Protein AF-A0A385MQQ8-F1 (afdb_monomer_lite)

Radius of gyration: 14.31 Å; chains: 1; bounding box: 32×27×44 Å

pLDDT: mean 83.15, std 14.97, range [40.81, 97.19]

Secondary structure (DSSP, 8-state):
-HHHHHHHHHHHHHHHHHHHT-TT-TT-SS---HHHHHHHHHHHHHHHHHHHHHS-HHHHHHHHHHHHHHHHHHHHHHHHHHHTT--

Sequence (87 aa):
MLFSLVAFLTALAGMGLLYFSNKNQRFASSQGGPAFRYAGYIFLGASLVIWLQIMTVAAAIFTWALLLAVLSVIVPVMTLFKAGKVT

Foldseek 3Di:
DVLLVQLLVLLLQLLLLCQQQDPVDPPDPDHDPVVSNVSSVVSLVVSLVSLVVPDPNVVSVVVSVVSNVVSNPVVRVVVVVVVVPPD

Structure (mmCIF, N/CA/C/O backbone):
data_AF-A0A385MQQ8-F1
#
_entry.id   AF-A0A385MQQ8-F1
#
loop_
_atom_site.group_PDB
_atom_site.id
_atom_site.type_symbol
_atom_site.label_atom_id
_atom_site.label_alt_id
_atom_site.label_comp_id
_atom_site.label_asym_id
_atom_site.label_entity_id
_atom_site.label_seq_id
_atom_site.pdbx_PDB_ins_code
_atom_site.Cartn_x
_atom_site.Cartn_y
_atom_site.Cartn_z
_atom_site.occupancy
_atom_site.B_iso_or_equiv
_atom_site.auth_seq_id
_atom_site.auth_comp_id
_atom_site.auth_asym_id
_atom_site.auth_atom_id
_atom_site.pdbx_PDB_model_num
ATOM 1 N N . MET A 1 1 ? 13.384 -7.913 -5.662 1.00 75.00 1 MET A N 1
ATOM 2 C CA . MET A 1 1 ? 12.856 -8.328 -4.339 1.00 75.00 1 MET A CA 1
ATOM 3 C C . MET A 1 1 ? 12.509 -7.136 -3.453 1.00 75.00 1 MET A C 1
ATOM 5 O O . MET A 1 1 ? 11.359 -7.049 -3.047 1.00 75.00 1 MET A O 1
ATOM 9 N N . LEU A 1 2 ? 13.427 -6.189 -3.206 1.00 90.94 2 LEU A N 1
ATOM 10 C CA . LEU A 1 2 ? 13.147 -5.013 -2.362 1.00 90.94 2 LEU A CA 1
ATOM 11 C C . LEU A 1 2 ? 11.949 -4.177 -2.854 1.00 90.94 2 LEU A C 1
ATOM 13 O O . LEU A 1 2 ? 11.030 -3.930 -2.086 1.00 90.94 2 LEU A O 1
ATOM 17 N N . PHE A 1 3 ? 11.903 -3.813 -4.139 1.00 88.69 3 PHE A N 1
ATOM 18 C CA . PHE A 1 3 ? 10.803 -3.012 -4.697 1.00 88.69 3 PHE A CA 1
ATOM 19 C C . PHE A 1 3 ? 9.430 -3.682 -4.583 1.00 88.69 3 PHE A C 1
ATOM 21 O O . PHE A 1 3 ? 8.454 -3.012 -4.274 1.00 88.69 3 PHE A O 1
ATOM 28 N N . SER A 1 4 ? 9.354 -5.001 -4.770 1.00 89.25 4 SER A N 1
ATOM 29 C CA . SER A 1 4 ? 8.112 -5.764 -4.605 1.00 89.25 4 SER A CA 1
ATOM 30 C C . SER A 1 4 ? 7.620 -5.730 -3.156 1.00 89.25 4 SER A C 1
ATOM 32 O O . SER A 1 4 ? 6.429 -5.557 -2.914 1.00 89.25 4 SER A O 1
ATOM 34 N N . LEU A 1 5 ? 8.541 -5.844 -2.190 1.00 92.12 5 LEU A N 1
ATOM 35 C CA . LEU A 1 5 ? 8.222 -5.724 -0.768 1.00 92.12 5 LEU A CA 1
ATOM 36 C C . LEU A 1 5 ? 7.742 -4.309 -0.427 1.00 92.12 5 LEU A C 1
ATOM 38 O O . LEU A 1 5 ? 6.726 -4.160 0.245 1.00 92.12 5 LEU A O 1
ATOM 42 N N . VAL A 1 6 ? 8.432 -3.279 -0.925 1.00 93.75 6 VAL A N 1
ATOM 43 C CA . VAL A 1 6 ? 8.020 -1.879 -0.746 1.00 93.75 6 VAL A CA 1
ATOM 44 C C . VAL A 1 6 ? 6.625 -1.669 -1.335 1.00 93.75 6 VAL A C 1
ATOM 46 O O . VAL A 1 6 ? 5.745 -1.210 -0.618 1.00 93.75 6 VAL A O 1
ATOM 49 N N . ALA A 1 7 ? 6.376 -2.090 -2.580 1.00 92.31 7 ALA A N 1
ATOM 50 C CA . ALA A 1 7 ? 5.071 -1.959 -3.232 1.00 92.31 7 ALA A CA 1
A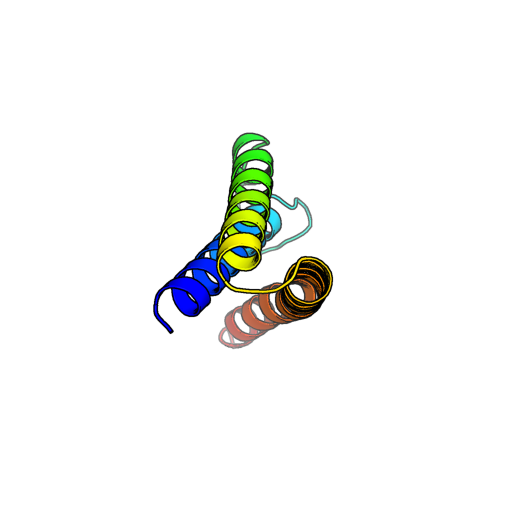TOM 51 C C . ALA A 1 7 ? 3.949 -2.631 -2.428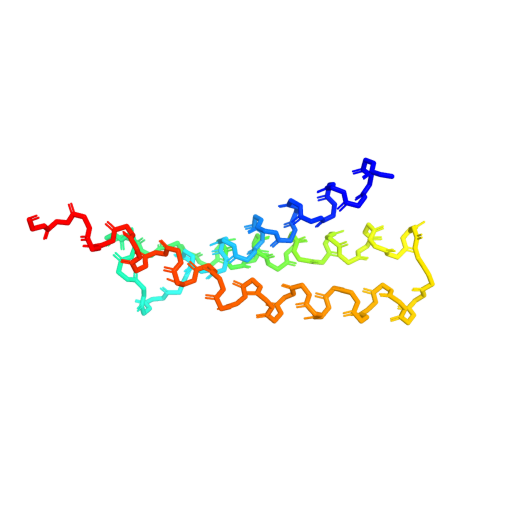 1.00 92.31 7 ALA A C 1
ATOM 53 O O . ALA A 1 7 ? 2.871 -2.053 -2.262 1.00 92.31 7 ALA A O 1
ATOM 54 N N . PHE A 1 8 ? 4.213 -3.827 -1.895 1.00 92.44 8 PHE A N 1
ATOM 55 C CA . PHE A 1 8 ? 3.279 -4.546 -1.035 1.00 92.44 8 PHE A CA 1
ATOM 56 C C . PHE A 1 8 ? 2.996 -3.793 0.271 1.00 92.44 8 PHE A C 1
ATOM 58 O O . PHE A 1 8 ? 1.834 -3.576 0.610 1.00 92.44 8 PHE A O 1
ATOM 65 N N . LEU A 1 9 ? 4.035 -3.351 0.987 1.00 93.50 9 LEU A N 1
ATOM 66 C CA . LEU A 1 9 ? 3.882 -2.615 2.246 1.00 93.50 9 LEU A CA 1
ATOM 67 C C . LEU A 1 9 ? 3.159 -1.279 2.040 1.00 93.50 9 LEU A C 1
ATOM 69 O O . LEU A 1 9 ? 2.316 -0.907 2.855 1.00 93.50 9 LEU A O 1
ATOM 73 N N . THR A 1 10 ? 3.424 -0.586 0.930 1.00 93.56 10 THR A N 1
ATOM 74 C CA . THR A 1 10 ? 2.716 0.646 0.566 1.00 93.56 10 THR A CA 1
ATOM 75 C C . THR A 1 10 ? 1.232 0.375 0.295 1.00 93.56 10 THR A C 1
ATOM 77 O O . THR A 1 10 ? 0.385 1.118 0.789 1.00 93.56 10 THR A O 1
ATOM 80 N N . ALA A 1 11 ? 0.889 -0.710 -0.414 1.00 93.31 11 ALA A N 1
ATOM 81 C CA . ALA A 1 11 ? -0.508 -1.103 -0.625 1.00 93.31 11 ALA A CA 1
ATOM 82 C C . ALA A 1 11 ? -1.208 -1.491 0.685 1.00 93.31 11 ALA A C 1
ATOM 84 O O . ALA A 1 11 ? -2.345 -1.084 0.921 1.00 93.31 11 ALA A O 1
ATOM 85 N N . LEU A 1 12 ? -0.520 -2.235 1.556 1.00 92.12 12 LEU A N 1
ATOM 86 C CA . LEU A 1 12 ? -1.032 -2.627 2.867 1.00 92.12 12 LEU A CA 1
ATOM 87 C C . LEU A 1 12 ? -1.323 -1.401 3.742 1.00 92.12 12 LEU A C 1
ATOM 89 O O . LEU A 1 12 ? -2.402 -1.311 4.325 1.00 92.12 12 LEU A O 1
ATOM 93 N N . ALA A 1 13 ? -0.400 -0.437 3.789 1.00 91.38 13 ALA A N 1
ATOM 94 C CA . ALA A 1 13 ? -0.594 0.821 4.504 1.00 91.38 13 ALA A CA 1
ATOM 95 C C . ALA A 1 13 ? -1.766 1.627 3.923 1.00 91.38 13 ALA A C 1
ATOM 97 O O . ALA A 1 13 ? -2.633 2.071 4.675 1.00 91.38 13 ALA A O 1
ATOM 98 N N . GLY A 1 14 ? -1.842 1.757 2.593 1.00 91.00 14 GLY A N 1
ATOM 99 C CA . GLY A 1 14 ? -2.938 2.454 1.918 1.00 91.00 14 GLY A CA 1
ATOM 100 C C . GLY A 1 14 ? -4.303 1.832 2.213 1.00 91.00 14 GLY A C 1
ATOM 101 O O . GLY A 1 14 ? -5.240 2.540 2.585 1.00 91.00 14 GLY A O 1
ATOM 102 N N . MET A 1 15 ? -4.406 0.502 2.136 1.00 90.38 15 MET A N 1
ATOM 103 C CA . MET A 1 15 ? -5.645 -0.211 2.451 1.00 90.38 15 MET A CA 1
ATOM 104 C C . MET A 1 15 ? -6.005 -0.112 3.936 1.00 90.38 15 MET A C 1
ATOM 106 O O . MET A 1 15 ? -7.175 0.065 4.272 1.00 90.38 15 MET A O 1
ATOM 110 N N . GLY A 1 16 ? -5.010 -0.165 4.825 1.00 85.94 16 GLY A N 1
ATOM 111 C CA . GLY A 1 16 ? -5.198 0.083 6.252 1.00 85.94 16 GLY A CA 1
ATOM 112 C C . GLY A 1 16 ? -5.792 1.468 6.512 1.00 85.94 16 GLY A C 1
ATOM 113 O O . GLY A 1 16 ? -6.805 1.578 7.193 1.00 85.94 16 GLY A O 1
ATOM 114 N N . LEU A 1 17 ? -5.228 2.523 5.917 1.00 87.06 17 LEU A N 1
ATOM 115 C CA . LEU A 1 17 ? -5.738 3.894 6.050 1.00 87.06 17 LEU A CA 1
ATOM 116 C C . LEU A 1 17 ? -7.179 4.033 5.539 1.00 87.06 17 LEU A C 1
ATOM 118 O O . LEU A 1 17 ? -8.011 4.652 6.207 1.00 87.06 17 LEU A O 1
ATOM 122 N N . LEU A 1 18 ? -7.501 3.416 4.395 1.00 86.69 18 LEU A N 1
ATOM 123 C CA . LEU A 1 18 ? -8.872 3.390 3.877 1.00 86.69 18 LEU A CA 1
ATOM 124 C C . LEU A 1 18 ? -9.827 2.671 4.833 1.00 86.69 18 LEU A C 1
ATOM 126 O O . LEU A 1 18 ? -10.920 3.176 5.089 1.00 86.69 18 LEU A O 1
ATOM 130 N N . TYR A 1 19 ? -9.399 1.542 5.397 1.00 82.62 19 TYR A N 1
ATOM 131 C CA . TYR A 1 19 ? -10.146 0.801 6.411 1.00 82.62 19 TYR A CA 1
ATOM 132 C C . TYR A 1 19 ? -10.425 1.687 7.640 1.00 82.62 19 TYR A C 1
ATOM 134 O O . TYR A 1 19 ? -11.578 1.967 7.958 1.00 82.62 19 TYR A O 1
ATOM 142 N N . PHE A 1 20 ? -9.389 2.277 8.243 1.00 76.31 20 PHE A N 1
ATOM 143 C CA . PHE A 1 20 ? -9.517 3.189 9.392 1.00 76.31 20 PHE A CA 1
ATOM 144 C C . PHE A 1 20 ? -10.407 4.417 9.137 1.00 76.31 20 PHE A C 1
ATOM 146 O O . PHE A 1 20 ? -10.997 4.968 10.067 1.00 76.31 20 PHE A O 1
ATOM 153 N N . SER A 1 21 ? -10.516 4.859 7.885 1.00 78.56 21 SER A N 1
ATOM 154 C CA . SER A 1 21 ? -11.362 5.993 7.507 1.00 78.56 21 SER A CA 1
ATOM 155 C C . SER A 1 21 ? -12.846 5.648 7.311 1.00 78.56 21 SER A C 1
ATOM 157 O O . SER A 1 21 ? -13.670 6.540 7.082 1.00 78.56 21 SER A O 1
ATOM 159 N N . ASN A 1 22 ? -13.214 4.363 7.319 1.00 73.31 22 ASN A N 1
ATOM 160 C CA . ASN A 1 22 ? -14.585 3.942 7.065 1.00 73.31 22 ASN A CA 1
ATOM 161 C C . ASN A 1 22 ? -15.423 3.921 8.348 1.00 73.31 22 ASN A C 1
ATOM 163 O O . ASN A 1 22 ? -15.163 3.178 9.288 1.00 73.31 22 ASN A O 1
ATOM 167 N N . LYS A 1 23 ? -16.510 4.704 8.331 1.00 54.91 23 LYS A N 1
ATOM 168 C CA . LYS A 1 23 ? -17.457 4.913 9.441 1.00 54.91 23 LYS A CA 1
ATOM 169 C C . LYS A 1 23 ? -18.077 3.627 10.008 1.00 54.91 23 LYS A C 1
ATOM 171 O O . LYS A 1 23 ? -18.484 3.609 11.162 1.00 54.91 23 LYS A O 1
ATOM 176 N N . ASN A 1 24 ? -18.141 2.558 9.216 1.00 59.62 24 ASN A N 1
ATOM 177 C CA . ASN A 1 24 ? -18.812 1.309 9.589 1.00 59.62 24 ASN A CA 1
ATOM 178 C C . ASN A 1 24 ? -17.929 0.337 10.390 1.00 59.62 24 ASN A C 1
ATOM 180 O O . ASN A 1 24 ? -18.326 -0.807 10.600 1.00 59.62 24 ASN A O 1
ATOM 184 N N . GLN A 1 25 ? -16.729 0.743 10.814 1.00 60.66 25 GLN A N 1
ATOM 185 C CA . GLN A 1 25 ? -15.753 -0.182 11.385 1.00 60.66 25 GLN A CA 1
ATOM 186 C C . GLN A 1 25 ? -15.458 0.134 12.849 1.00 60.66 25 GLN A C 1
ATOM 188 O O . GLN A 1 25 ? -14.977 1.207 13.197 1.00 60.66 25 GLN A O 1
ATOM 193 N N . ARG A 1 26 ? -15.729 -0.849 13.717 1.00 59.34 26 ARG A N 1
ATOM 194 C CA . ARG A 1 26 ? -15.571 -0.810 15.186 1.00 59.34 26 ARG A CA 1
ATOM 195 C C . ARG A 1 26 ? -14.110 -0.726 15.669 1.00 59.34 26 ARG A C 1
ATOM 197 O O . ARG A 1 26 ? -13.825 -1.088 16.805 1.00 59.34 26 ARG A O 1
ATOM 204 N N . PHE A 1 27 ? -13.164 -0.320 14.823 1.00 55.16 27 PHE A N 1
ATOM 205 C CA . PHE A 1 27 ? -11.737 -0.398 15.151 1.00 55.16 27 PHE A CA 1
ATOM 206 C C . PHE A 1 27 ? -11.209 0.828 15.908 1.00 55.16 27 PHE A C 1
ATOM 208 O O . PHE A 1 27 ? -10.234 0.712 16.646 1.00 55.16 27 PHE A O 1
ATOM 215 N N . ALA A 1 28 ? -11.860 1.984 15.766 1.00 56.94 28 ALA A N 1
ATOM 216 C CA . ALA A 1 28 ? -11.525 3.203 16.493 1.00 56.94 28 ALA A CA 1
ATOM 217 C C . ALA A 1 28 ? -12.806 3.931 16.920 1.00 56.94 28 ALA A C 1
ATOM 219 O O . ALA A 1 28 ? -13.782 3.980 16.175 1.00 56.94 28 ALA A O 1
ATOM 220 N N . SER A 1 29 ? -12.801 4.514 18.120 1.00 56.16 29 SER A N 1
ATOM 221 C CA . SER A 1 29 ? -13.900 5.342 18.646 1.00 56.16 29 SER A CA 1
ATOM 222 C C . SER A 1 29 ? -14.085 6.659 17.878 1.00 56.16 29 SER A C 1
ATOM 224 O O . SER A 1 29 ? -15.118 7.311 18.003 1.00 56.16 29 SER A O 1
ATOM 226 N N . SER A 1 30 ? -13.090 7.035 17.071 1.00 56.53 30 SER A N 1
ATOM 227 C CA . SER A 1 30 ? -13.019 8.258 16.279 1.00 56.53 30 SER A CA 1
ATOM 228 C C . SER A 1 30 ? -12.712 7.904 14.823 1.00 56.53 30 SER A C 1
ATOM 230 O O . SER A 1 30 ? -11.812 7.112 14.545 1.00 56.53 30 SER A O 1
ATOM 232 N N . GLN A 1 31 ? -13.482 8.472 13.894 1.00 63.94 31 GLN A N 1
ATOM 233 C CA . GLN A 1 31 ? -13.289 8.267 12.460 1.00 63.94 31 GLN A CA 1
ATOM 234 C C . GLN A 1 31 ? -11.998 8.955 12.015 1.00 63.94 31 GLN A C 1
ATOM 236 O O . GLN A 1 31 ? -11.800 10.142 12.283 1.00 63.94 31 GLN A O 1
ATOM 241 N N . GLY A 1 32 ? -11.155 8.245 11.261 1.00 62.81 32 GLY A N 1
ATOM 242 C CA . GLY A 1 32 ? -10.135 8.912 10.461 1.00 62.81 32 GLY A CA 1
ATOM 243 C C . GLY A 1 32 ? -10.830 9.872 9.495 1.00 62.81 32 GLY A C 1
ATOM 244 O O . GLY A 1 32 ? -11.620 9.437 8.658 1.00 62.81 32 GLY A O 1
ATOM 245 N N . GLY A 1 33 ? -10.585 11.178 9.639 1.00 75.06 33 GLY A N 1
ATOM 246 C CA . GLY A 1 33 ? -11.181 12.206 8.782 1.00 75.06 33 GLY A CA 1
ATOM 247 C C . GLY A 1 33 ? -10.849 12.020 7.290 1.00 75.06 33 GLY A C 1
ATOM 248 O O . GLY A 1 33 ? -10.050 11.153 6.925 1.00 75.06 33 GLY A O 1
ATOM 249 N N . PRO A 1 34 ? -11.398 12.861 6.394 1.00 78.38 34 PRO A N 1
ATOM 250 C CA . PRO A 1 34 ? -11.200 12.739 4.943 1.00 78.38 34 PRO A CA 1
ATOM 251 C C . PRO A 1 34 ? -9.720 12.709 4.519 1.00 78.38 34 PRO A C 1
ATOM 253 O O . PRO A 1 34 ? -9.384 12.067 3.528 1.00 78.38 34 PRO A O 1
ATOM 256 N N . ALA A 1 35 ? -8.819 13.307 5.306 1.00 82.94 35 ALA A N 1
ATOM 257 C CA . ALA A 1 35 ? -7.373 13.222 5.106 1.00 82.94 35 ALA A CA 1
ATOM 258 C C . ALA A 1 35 ? -6.838 11.775 5.058 1.00 82.94 35 ALA A C 1
ATOM 260 O O . ALA A 1 35 ? -5.996 11.466 4.218 1.00 82.94 35 ALA A O 1
ATOM 261 N N . PHE A 1 36 ? -7.359 10.868 5.893 1.00 84.69 36 PHE A N 1
ATOM 262 C CA . PHE A 1 36 ? -6.951 9.457 5.900 1.00 84.69 36 PHE A CA 1
ATOM 263 C C . PHE A 1 36 ? -7.387 8.726 4.626 1.00 84.69 36 PHE A C 1
ATOM 265 O O . PHE A 1 36 ? -6.657 7.866 4.134 1.00 84.69 36 PHE A O 1
ATOM 272 N N . ARG A 1 37 ? -8.536 9.107 4.046 1.00 85.44 37 ARG A N 1
ATOM 273 C CA . ARG A 1 37 ? -8.992 8.574 2.751 1.00 85.44 37 ARG A CA 1
ATOM 274 C C . ARG A 1 37 ? -8.052 8.974 1.630 1.00 85.44 37 ARG A C 1
ATOM 276 O O . ARG A 1 37 ? -7.593 8.117 0.881 1.00 85.44 37 ARG A O 1
ATOM 283 N N . TYR A 1 38 ? -7.738 10.266 1.545 1.00 88.94 38 TYR A N 1
ATOM 284 C CA . TYR A 1 38 ? -6.827 10.779 0.524 1.00 88.94 38 TYR A CA 1
ATOM 285 C C . TYR A 1 38 ? -5.430 10.176 0.660 1.00 88.94 38 TYR A C 1
ATOM 287 O O . TYR A 1 38 ? -4.874 9.718 -0.335 1.00 88.94 38 TYR A O 1
ATOM 295 N N . ALA A 1 39 ? -4.904 10.080 1.884 1.00 90.56 39 ALA A N 1
ATOM 296 C CA . ALA A 1 39 ? -3.643 9.394 2.143 1.00 90.56 39 ALA A CA 1
ATOM 297 C C . ALA A 1 39 ? -3.698 7.928 1.679 1.00 90.56 39 ALA A C 1
ATOM 299 O O . ALA A 1 39 ? -2.800 7.480 0.972 1.00 90.56 39 ALA A O 1
ATOM 300 N N . GLY A 1 40 ? -4.781 7.206 1.981 1.00 91.44 40 GLY A N 1
ATOM 301 C CA . GLY A 1 40 ? -4.994 5.841 1.503 1.00 91.44 40 GLY A CA 1
ATOM 302 C C . GLY A 1 40 ? -4.895 5.719 -0.021 1.00 91.44 40 GLY A C 1
ATOM 303 O O . GLY A 1 40 ? -4.114 4.911 -0.521 1.00 91.44 40 GLY A O 1
ATOM 304 N N . TYR A 1 41 ? -5.609 6.567 -0.769 1.00 92.56 41 TYR A N 1
ATOM 305 C CA . TYR A 1 41 ? -5.550 6.568 -2.237 1.00 92.56 41 TYR A CA 1
ATOM 306 C C . TYR A 1 41 ? -4.165 6.916 -2.788 1.00 92.56 41 TYR A C 1
ATOM 308 O O . TYR A 1 41 ? -3.719 6.281 -3.744 1.00 92.56 41 TYR A O 1
ATOM 316 N N . ILE A 1 42 ? -3.460 7.870 -2.172 1.00 95.62 42 ILE A N 1
ATOM 317 C CA . ILE A 1 42 ? -2.090 8.233 -2.563 1.00 95.62 42 ILE A CA 1
ATOM 318 C C . ILE A 1 42 ? -1.151 7.036 -2.390 1.00 95.62 42 ILE A C 1
ATOM 320 O O . ILE A 1 42 ? -0.385 6.724 -3.298 1.00 95.62 42 ILE A O 1
ATOM 324 N N . PHE A 1 43 ? -1.241 6.324 -1.265 1.00 94.12 43 PHE A N 1
ATOM 325 C CA . PHE A 1 43 ? -0.433 5.128 -1.021 1.00 94.12 43 PHE A CA 1
ATOM 326 C C . PHE A 1 43 ? -0.761 4.000 -2.011 1.00 94.12 43 PHE A C 1
ATOM 328 O O . PHE A 1 43 ? 0.149 3.359 -2.539 1.00 94.12 43 PHE A O 1
ATOM 335 N N . LEU A 1 44 ? -2.039 3.779 -2.330 1.00 94.31 44 LEU A N 1
ATOM 336 C CA . LEU A 1 44 ? -2.417 2.782 -3.337 1.00 94.31 44 LEU A CA 1
ATOM 337 C C . LEU A 1 44 ? -1.895 3.142 -4.734 1.00 94.31 44 LEU A C 1
ATOM 339 O O . LEU A 1 44 ? -1.372 2.267 -5.425 1.00 94.31 44 LEU A O 1
ATOM 343 N N . GLY A 1 45 ? -1.984 4.416 -5.123 1.00 95.50 45 GLY A N 1
ATOM 344 C CA . GLY A 1 45 ? -1.421 4.917 -6.377 1.00 95.50 45 GLY A CA 1
ATOM 345 C C . GLY A 1 45 ? 0.101 4.775 -6.424 1.00 95.50 45 GLY A C 1
ATOM 346 O O . GLY A 1 45 ? 0.642 4.266 -7.402 1.00 95.50 45 GLY A O 1
ATOM 347 N N . ALA A 1 46 ? 0.796 5.131 -5.341 1.00 95.31 46 ALA A N 1
ATOM 348 C CA . ALA A 1 46 ? 2.243 4.961 -5.226 1.00 95.31 46 ALA A CA 1
ATOM 349 C C . ALA A 1 46 ? 2.660 3.487 -5.352 1.00 95.31 46 ALA A C 1
ATOM 351 O O . ALA A 1 46 ? 3.618 3.179 -6.057 1.00 95.31 46 ALA A O 1
ATOM 352 N N . SER A 1 47 ? 1.911 2.563 -4.741 1.00 96.06 47 SER A N 1
ATOM 353 C CA . SER A 1 47 ? 2.146 1.122 -4.899 1.00 96.06 47 SER A CA 1
ATOM 354 C C . SER A 1 47 ? 2.045 0.678 -6.363 1.00 96.06 47 SER A C 1
ATOM 356 O O . SER A 1 47 ? 2.924 -0.036 -6.846 1.00 96.06 47 SER A O 1
ATOM 358 N N . LEU A 1 48 ? 1.025 1.143 -7.096 1.00 95.31 48 LEU A N 1
ATOM 359 C CA . LEU A 1 48 ? 0.877 0.843 -8.524 1.00 95.31 48 LEU A CA 1
ATOM 360 C C . LEU A 1 48 ? 2.054 1.385 -9.341 1.00 95.31 48 LEU A C 1
ATOM 362 O O . LEU A 1 48 ? 2.592 0.671 -10.185 1.00 95.31 48 LEU A O 1
ATOM 366 N N . VAL A 1 49 ? 2.482 2.620 -9.065 1.00 96.62 49 VAL A N 1
ATOM 367 C CA . VAL A 1 49 ? 3.648 3.221 -9.727 1.00 96.62 49 VAL A CA 1
ATOM 368 C C . VAL A 1 49 ? 4.893 2.364 -9.507 1.00 96.62 49 VAL A C 1
ATOM 370 O O . VAL A 1 49 ? 5.616 2.116 -10.466 1.00 96.62 49 VAL A O 1
ATOM 373 N N . ILE A 1 50 ? 5.117 1.849 -8.293 1.00 94.69 50 ILE A N 1
ATOM 374 C CA . ILE A 1 50 ? 6.256 0.963 -8.010 1.00 94.69 50 ILE A CA 1
ATOM 375 C C . ILE A 1 50 ? 6.138 -0.350 -8.797 1.00 94.69 50 ILE A C 1
ATOM 377 O O . ILE A 1 50 ? 7.128 -0.783 -9.385 1.00 94.69 50 ILE A O 1
ATOM 381 N N . TRP A 1 51 ? 4.952 -0.967 -8.867 1.00 95.56 51 TRP A N 1
ATOM 382 C CA . TRP A 1 51 ? 4.737 -2.179 -9.673 1.00 95.56 51 TRP A CA 1
ATOM 383 C C . TRP A 1 51 ? 5.027 -1.957 -11.161 1.00 95.56 51 TRP A C 1
ATOM 385 O O . TRP A 1 51 ? 5.639 -2.816 -11.797 1.00 95.56 51 TRP A O 1
ATOM 395 N N . LEU A 1 52 ? 4.655 -0.792 -11.698 1.00 95.94 52 LEU A N 1
ATOM 396 C CA . LEU A 1 52 ? 4.934 -0.407 -13.084 1.00 95.94 52 LEU A CA 1
ATOM 397 C C . LEU A 1 52 ? 6.432 -0.237 -13.381 1.00 95.94 52 LEU A C 1
ATOM 399 O O . LEU A 1 52 ? 6.824 -0.349 -14.536 1.00 95.94 52 LEU A O 1
ATOM 403 N N . GLN A 1 53 ? 7.277 0.004 -12.372 1.00 94.62 53 GLN A N 1
ATOM 404 C CA . GLN A 1 53 ? 8.733 0.076 -12.567 1.00 94.62 53 GLN A CA 1
ATOM 405 C C . GLN A 1 53 ? 9.393 -1.302 -12.701 1.00 94.62 53 GLN A C 1
ATOM 407 O O . GLN A 1 53 ? 10.514 -1.396 -13.194 1.00 94.62 53 GLN A O 1
ATOM 412 N N . ILE A 1 54 ? 8.743 -2.368 -12.222 1.00 94.00 54 ILE A N 1
ATOM 413 C CA . ILE A 1 54 ? 9.363 -3.697 -12.098 1.00 94.00 54 ILE A CA 1
ATOM 414 C C . ILE A 1 54 ? 8.671 -4.789 -12.919 1.00 94.00 54 ILE A C 1
ATOM 416 O O . ILE A 1 54 ? 9.226 -5.878 -13.056 1.00 94.00 54 ILE A O 1
ATOM 420 N N . MET A 1 55 ? 7.478 -4.530 -13.461 1.00 93.94 55 MET A N 1
ATOM 421 C CA . MET A 1 55 ? 6.722 -5.475 -14.289 1.00 93.94 55 MET A CA 1
ATOM 422 C C . MET A 1 55 ? 6.177 -4.797 -15.547 1.00 93.94 55 MET A C 1
ATOM 424 O O . MET A 1 55 ? 6.102 -3.574 -15.638 1.00 93.94 55 MET A O 1
ATOM 428 N N . THR A 1 56 ? 5.730 -5.605 -16.510 1.00 96.94 56 THR A N 1
ATOM 429 C CA . THR A 1 56 ? 4.943 -5.098 -17.640 1.00 96.94 56 THR A CA 1
ATOM 430 C C . THR A 1 56 ? 3.631 -4.489 -17.149 1.00 96.94 56 THR A C 1
ATOM 432 O O . THR A 1 56 ? 3.098 -4.885 -16.111 1.00 96.94 56 THR A O 1
ATOM 435 N N . VAL A 1 57 ? 3.072 -3.556 -17.923 1.00 94.81 57 VAL A N 1
ATOM 436 C CA . VAL A 1 57 ? 1.845 -2.827 -17.557 1.00 94.81 57 VAL A CA 1
ATOM 437 C C . VAL A 1 57 ? 0.703 -3.775 -17.180 1.00 94.81 57 VAL A C 1
ATOM 439 O O . VAL A 1 57 ? 0.087 -3.611 -16.129 1.00 94.81 57 VAL A O 1
ATOM 442 N N . ALA A 1 58 ? 0.457 -4.808 -17.991 1.00 96.19 58 ALA A N 1
ATOM 443 C CA . ALA A 1 58 ? -0.598 -5.785 -17.726 1.00 96.19 58 ALA A CA 1
ATOM 444 C C . ALA A 1 58 ? -0.364 -6.559 -16.415 1.00 96.19 58 ALA A C 1
ATOM 446 O O . ALA A 1 58 ? -1.280 -6.691 -15.604 1.00 96.19 58 ALA A O 1
ATOM 447 N N . ALA A 1 59 ? 0.868 -7.024 -16.178 1.00 95.44 59 ALA A N 1
ATOM 448 C CA . ALA A 1 59 ? 1.213 -7.762 -14.967 1.00 95.44 59 ALA A CA 1
ATOM 449 C C . ALA A 1 59 ? 1.143 -6.878 -13.712 1.00 95.44 59 ALA A C 1
ATOM 451 O O . ALA A 1 59 ? 0.657 -7.332 -12.676 1.00 95.44 59 ALA A O 1
ATOM 452 N N . ALA A 1 60 ? 1.566 -5.615 -13.810 1.00 95.38 60 ALA A N 1
ATOM 453 C CA . AL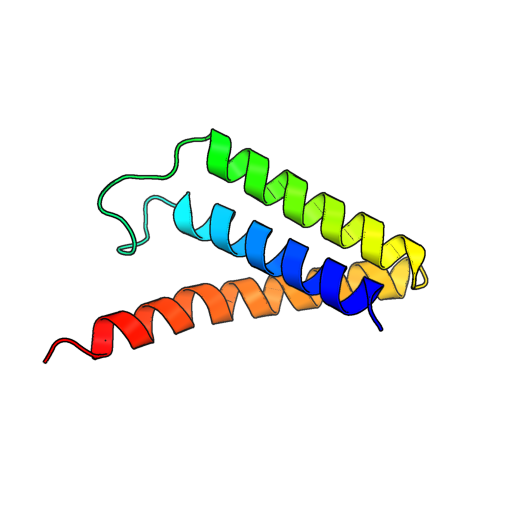A A 1 60 ? 1.484 -4.643 -12.725 1.00 95.38 60 ALA A CA 1
ATOM 454 C C . ALA A 1 60 ? 0.029 -4.359 -12.329 1.00 95.38 60 ALA A C 1
ATOM 456 O O . ALA A 1 60 ? -0.313 -4.467 -11.153 1.00 95.38 60 ALA A O 1
ATOM 457 N N . ILE A 1 61 ? -0.840 -4.062 -13.304 1.00 96.56 61 ILE A N 1
ATOM 458 C CA . ILE A 1 61 ? -2.266 -3.796 -13.056 1.00 96.56 61 ILE A CA 1
ATOM 459 C C . ILE A 1 61 ? -2.945 -5.028 -12.454 1.00 96.56 61 ILE A C 1
ATOM 461 O O . ILE A 1 61 ? -3.657 -4.900 -11.459 1.00 96.56 61 ILE A O 1
ATOM 465 N N . PHE A 1 62 ? -2.700 -6.218 -13.011 1.00 97.19 62 PHE A N 1
ATOM 466 C CA . PHE A 1 62 ? -3.278 -7.460 -12.496 1.00 97.19 62 PHE A CA 1
ATOM 467 C C . PHE A 1 62 ? -2.827 -7.746 -11.059 1.00 97.19 62 PHE A C 1
ATOM 469 O O . PHE A 1 62 ? -3.660 -7.994 -10.189 1.00 97.19 62 PHE A O 1
ATOM 476 N N . THR A 1 63 ? -1.521 -7.655 -10.791 1.00 95.12 63 THR A N 1
ATOM 477 C CA . THR A 1 63 ? -0.949 -7.890 -9.455 1.00 95.12 63 THR A CA 1
ATOM 478 C C . THR A 1 63 ? -1.484 -6.884 -8.444 1.00 95.12 63 THR A C 1
ATOM 480 O O . THR A 1 63 ? -1.872 -7.263 -7.341 1.00 95.12 63 THR A O 1
ATOM 483 N N . TRP A 1 64 ? -1.551 -5.607 -8.821 1.00 96.38 64 TRP A N 1
ATOM 484 C CA . TRP A 1 64 ? -2.078 -4.549 -7.968 1.00 96.38 64 TRP A CA 1
ATOM 485 C C . TRP A 1 64 ? -3.570 -4.742 -7.671 1.00 96.38 64 TRP A C 1
ATOM 487 O O . TRP A 1 64 ? -3.969 -4.682 -6.510 1.00 96.38 64 TRP A O 1
ATOM 497 N N . ALA A 1 65 ? -4.389 -5.059 -8.678 1.00 94.81 65 ALA A N 1
ATOM 498 C CA . ALA A 1 65 ? -5.816 -5.326 -8.494 1.00 94.81 65 ALA A CA 1
ATOM 499 C C . ALA A 1 65 ? -6.070 -6.570 -7.626 1.00 94.81 65 ALA A C 1
ATOM 501 O O . ALA A 1 65 ? -6.898 -6.529 -6.714 1.00 94.81 65 ALA A O 1
ATOM 502 N N . LEU A 1 66 ? -5.322 -7.653 -7.861 1.00 95.88 66 LEU A N 1
ATOM 503 C CA . LEU A 1 66 ? -5.370 -8.862 -7.038 1.00 95.88 66 LEU A CA 1
ATOM 504 C C . LEU A 1 66 ? -5.006 -8.546 -5.583 1.00 95.88 66 LEU A C 1
ATOM 506 O O . LEU A 1 66 ? -5.700 -8.973 -4.661 1.00 95.88 66 LEU A O 1
ATOM 510 N N . LEU A 1 67 ? -3.946 -7.763 -5.375 1.00 94.69 67 LEU A N 1
ATOM 511 C CA . LEU A 1 67 ? -3.503 -7.353 -4.049 1.00 94.69 67 LEU A CA 1
ATOM 512 C C . LEU A 1 67 ? -4.576 -6.531 -3.326 1.00 94.69 67 LEU A C 1
ATOM 514 O O . LEU A 1 67 ? -4.852 -6.790 -2.156 1.00 94.69 67 LEU A O 1
ATOM 518 N N . LEU A 1 68 ? -5.225 -5.589 -4.015 1.00 93.88 68 LEU A N 1
ATOM 519 C CA . LEU A 1 68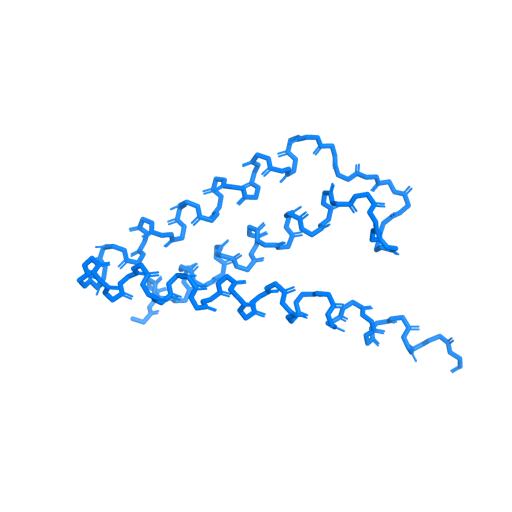 ? -6.338 -4.822 -3.454 1.00 93.88 68 LEU A CA 1
ATOM 520 C C . LEU A 1 68 ? -7.514 -5.718 -3.058 1.00 93.88 68 LEU A C 1
ATOM 522 O O . LEU A 1 68 ? -8.039 -5.574 -1.954 1.00 93.88 68 LEU A O 1
ATOM 526 N N . ALA A 1 69 ? -7.899 -6.664 -3.919 1.00 93.75 69 ALA A N 1
ATOM 527 C CA . ALA A 1 69 ? -8.972 -7.612 -3.629 1.00 93.75 69 ALA A CA 1
ATOM 528 C C . ALA A 1 69 ? -8.658 -8.439 -2.372 1.00 93.75 69 ALA A C 1
ATOM 530 O O . ALA A 1 69 ? -9.466 -8.498 -1.445 1.00 93.75 69 ALA A O 1
ATOM 531 N N . VAL A 1 70 ? -7.450 -8.999 -2.290 1.00 93.88 70 VAL A N 1
ATOM 532 C CA . VAL A 1 70 ? -6.996 -9.781 -1.133 1.00 93.88 70 VAL A CA 1
ATOM 533 C C . VAL A 1 70 ? -6.979 -8.931 0.141 1.00 93.88 70 VAL A C 1
ATOM 535 O O . VAL A 1 70 ? -7.556 -9.323 1.157 1.00 93.88 70 VAL A O 1
ATOM 538 N N . LEU A 1 71 ? -6.374 -7.740 0.101 1.00 90.38 71 LEU A N 1
ATOM 539 C CA . LEU A 1 71 ? -6.290 -6.859 1.268 1.00 90.38 71 LEU A CA 1
ATOM 540 C C . LEU A 1 71 ? -7.668 -6.368 1.729 1.00 90.38 71 LEU A C 1
ATOM 542 O O . LEU A 1 71 ? -7.888 -6.228 2.931 1.00 90.38 71 LEU A O 1
ATOM 546 N N . SER A 1 72 ? -8.615 -6.170 0.809 1.00 87.00 72 SER A N 1
ATOM 547 C CA . SER A 1 72 ? -9.989 -5.780 1.148 1.00 87.00 72 SER A CA 1
ATOM 548 C C . SER A 1 72 ? -10.733 -6.813 1.994 1.00 87.00 72 SER A C 1
ATOM 550 O O . SER A 1 72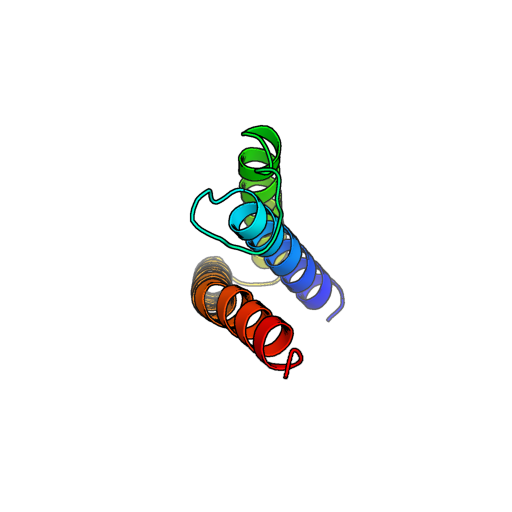 ? -11.618 -6.437 2.757 1.00 87.00 72 SER A O 1
ATOM 552 N N . VAL A 1 73 ? -10.337 -8.087 1.912 1.00 88.00 73 VAL A N 1
ATOM 553 C CA . VAL A 1 73 ? -10.879 -9.178 2.733 1.00 88.00 73 VAL A CA 1
ATOM 554 C C . VAL A 1 73 ? -10.039 -9.374 3.993 1.00 88.00 73 VAL A C 1
ATOM 556 O O . VAL A 1 73 ? -10.577 -9.414 5.099 1.00 88.00 73 VAL A O 1
ATOM 559 N N . ILE A 1 74 ? -8.711 -9.458 3.849 1.00 86.81 74 ILE A N 1
ATOM 560 C CA . ILE A 1 74 ? -7.810 -9.776 4.965 1.00 86.81 74 ILE A CA 1
ATOM 561 C C . ILE A 1 74 ? -7.833 -8.680 6.032 1.00 86.81 74 ILE A C 1
ATOM 563 O O . ILE A 1 74 ? -7.908 -9.005 7.214 1.00 86.81 74 ILE A O 1
ATOM 567 N N . VAL A 1 75 ? -7.802 -7.396 5.657 1.00 83.25 75 VAL A N 1
ATOM 568 C CA . VAL A 1 75 ? -7.792 -6.286 6.627 1.00 83.25 75 VAL A CA 1
ATOM 569 C C . VAL A 1 75 ? -9.000 -6.353 7.581 1.00 83.25 75 VAL A C 1
ATOM 571 O O . VAL A 1 75 ? -8.766 -6.415 8.790 1.00 83.25 75 VAL A O 1
ATOM 574 N N . PRO A 1 76 ? -10.263 -6.441 7.110 1.00 78.31 76 PRO A N 1
ATOM 575 C CA . PRO A 1 76 ? -11.409 -6.651 7.994 1.00 78.31 76 PRO A CA 1
ATOM 576 C C . PRO A 1 76 ? -11.324 -7.932 8.814 1.00 78.31 76 PRO A C 1
ATOM 578 O O . PRO A 1 76 ? -11.579 -7.908 10.018 1.00 78.31 76 PRO A O 1
ATOM 581 N N . VAL A 1 77 ? -10.938 -9.048 8.198 1.00 82.56 77 VAL A N 1
ATOM 582 C CA . VAL A 1 77 ? -10.868 -10.343 8.885 1.00 82.56 77 VAL A CA 1
ATOM 583 C C . VAL A 1 77 ? -9.855 -10.313 10.037 1.00 82.56 77 VAL A C 1
ATOM 585 O O . VAL A 1 77 ? -10.173 -10.747 11.144 1.00 82.56 77 VAL A O 1
ATOM 588 N N . MET A 1 78 ? -8.680 -9.708 9.841 1.00 78.88 78 MET A N 1
ATOM 589 C CA . MET A 1 78 ? -7.686 -9.503 10.905 1.00 78.88 78 MET A CA 1
ATOM 590 C C . MET A 1 78 ? -8.255 -8.701 12.080 1.00 78.88 78 MET A C 1
ATOM 592 O O . MET A 1 78 ? -7.906 -8.952 13.236 1.00 78.88 78 MET A O 1
ATOM 596 N N . THR A 1 79 ? -9.160 -7.756 11.811 1.00 70.31 79 THR A N 1
ATOM 597 C CA . THR A 1 79 ? -9.798 -6.978 12.879 1.00 70.31 79 THR A CA 1
ATOM 598 C C . THR A 1 79 ? -10.799 -7.783 13.703 1.00 70.31 79 THR A C 1
ATOM 600 O O . THR A 1 79 ? -10.880 -7.583 14.916 1.00 70.31 79 THR A O 1
ATOM 603 N N . LEU A 1 80 ? -11.500 -8.739 13.082 1.00 71.25 80 LEU A N 1
ATOM 604 C CA . LEU A 1 80 ? -12.425 -9.640 13.774 1.00 71.25 80 LEU A CA 1
ATOM 605 C C . LEU A 1 80 ? -11.683 -10.575 14.736 1.00 71.25 80 LEU A C 1
ATOM 607 O O . LEU A 1 80 ? -12.112 -10.751 15.875 1.00 71.25 80 LEU A O 1
ATOM 611 N N . PHE A 1 81 ? -10.523 -11.100 14.333 1.00 69.69 81 PHE A N 1
ATOM 612 C CA . PHE A 1 81 ? -9.706 -11.954 15.203 1.00 69.69 81 PHE A CA 1
ATOM 613 C C . PHE A 1 81 ? -9.161 -11.227 16.440 1.00 69.69 81 PHE A C 1
ATOM 615 O O . PHE A 1 81 ? -8.951 -11.854 17.477 1.00 69.69 81 PHE A O 1
ATOM 622 N N . LYS A 1 82 ? -8.971 -9.902 16.374 1.00 57.66 82 LYS A N 1
ATOM 623 C CA . LYS A 1 82 ? -8.607 -9.096 17.550 1.00 57.66 82 LYS A CA 1
ATOM 624 C C . LYS A 1 82 ? -9.788 -8.915 18.512 1.00 57.66 82 LYS A C 1
ATOM 626 O O . LYS A 1 82 ? -9.580 -8.927 19.721 1.00 57.66 82 LYS A O 1
ATOM 631 N N . ALA A 1 83 ? -11.011 -8.787 17.992 1.00 52.69 83 ALA A N 1
ATOM 632 C CA . ALA A 1 83 ? -12.224 -8.684 18.806 1.00 52.69 83 ALA A CA 1
ATOM 633 C C . ALA A 1 83 ? -12.594 -10.009 19.506 1.00 52.69 83 ALA A C 1
ATOM 635 O O . ALA A 1 83 ? -13.181 -9.981 20.580 1.00 52.69 83 ALA A O 1
ATOM 636 N N . GLY A 1 84 ? -12.203 -11.157 18.942 1.00 50.59 84 GLY A N 1
ATOM 637 C CA . GLY A 1 84 ? -12.448 -12.487 19.520 1.00 50.59 84 GLY A CA 1
ATOM 638 C C . GLY A 1 84 ? -11.557 -12.880 20.708 1.00 50.59 84 GLY A C 1
ATOM 639 O O . GLY A 1 84 ? -11.744 -13.958 21.258 1.00 50.59 84 GLY A O 1
ATOM 640 N N . LYS A 1 85 ? -10.596 -12.039 21.122 1.00 48.41 85 LYS A N 1
ATOM 641 C CA . LYS A 1 85 ? -9.775 -12.245 22.337 1.00 48.41 85 LYS A CA 1
ATOM 642 C C . LYS A 1 85 ? -10.326 -11.523 23.578 1.00 48.41 85 LYS A C 1
ATOM 644 O O . LYS A 1 85 ? -9.578 -11.264 24.516 1.00 48.41 85 LYS A O 1
ATOM 649 N N . VAL A 1 86 ? -11.613 -11.178 23.579 1.00 49.03 86 VAL A N 1
ATOM 650 C CA . VAL A 1 86 ? -12.320 -10.621 24.742 1.00 49.03 86 VAL A CA 1
ATOM 651 C C . VAL A 1 86 ? -13.473 -11.553 25.106 1.00 49.03 86 VAL A C 1
ATOM 653 O O . VAL A 1 86 ? -14.630 -11.258 24.829 1.00 49.03 86 VAL A O 1
ATOM 656 N N . THR A 1 87 ? -13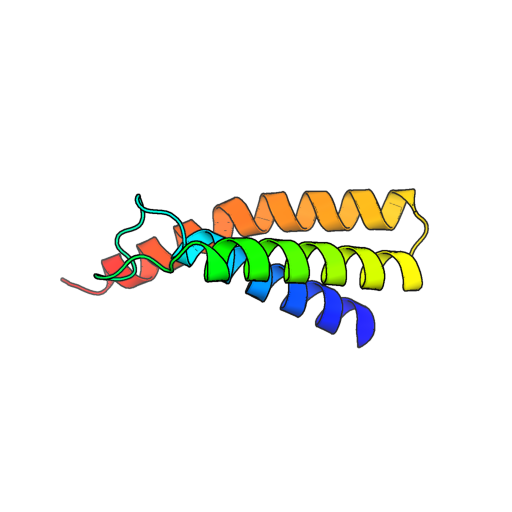.125 -12.697 25.684 1.00 40.81 87 THR A N 1
ATOM 657 C CA . THR A 1 87 ? -13.967 -13.508 26.578 1.00 40.81 87 THR A CA 1
ATOM 658 C C . THR A 1 87 ? -13.047 -14.382 27.401 1.00 40.81 87 THR A C 1
ATOM 660 O O . THR A 1 87 ? -12.133 -14.975 26.783 1.00 40.81 87 THR A O 1
#